Protein AF-A0AAP6BHZ5-F1 (afdb_monomer_lite)

Sequence (59 aa):
MEDNAATIRRARFGKLPERVRYDELVEERPATPQDPARFDYDAEVTRRTLACLALDLGL

Structure (mmCIF, N/CA/C/O backbone):
data_AF-A0AAP6BHZ5-F1
#
_entry.id   AF-A0AAP6BHZ5-F1
#
loop_
_atom_site.group_PDB
_atom_site.id
_atom_site.type_symbol
_atom_site.label_atom_id
_atom_site.label_alt_id
_atom_site.label_comp_id
_atom_site.label_asym_id
_atom_site.label_entity_id
_atom_site.label_seq_id
_atom_site.pdbx_PDB_ins_code
_atom_site.Cartn_x
_atom_site.Cartn_y
_atom_site.Cartn_z
_atom_site.occupancy
_atom_site.B_iso_or_equiv
_atom_site.auth_seq_id
_atom_site.auth_comp_id
_atom_site.auth_asym_id
_atom_site.auth_atom_id
_atom_site.pdbx_PDB_model_num
ATOM 1 N N . MET A 1 1 ? 22.531 14.932 -24.140 1.00 51.75 1 MET A N 1
ATOM 2 C CA . MET A 1 1 ? 23.465 13.913 -23.626 1.00 51.75 1 MET A 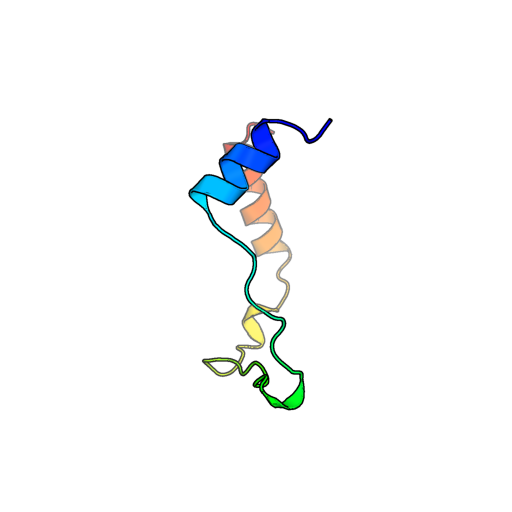CA 1
ATOM 3 C C . MET A 1 1 ? 22.688 13.119 -22.596 1.00 51.75 1 MET A C 1
ATOM 5 O O . MET A 1 1 ? 22.335 13.679 -21.570 1.00 51.75 1 MET A O 1
ATOM 9 N N . GLU A 1 2 ? 22.254 11.914 -22.951 1.00 62.38 2 GLU A N 1
ATOM 10 C CA . GLU A 1 2 ? 21.460 11.067 -22.058 1.00 62.38 2 GLU A CA 1
ATOM 11 C C . GLU A 1 2 ? 22.361 10.590 -20.912 1.00 62.38 2 GLU A C 1
ATOM 13 O O . GLU A 1 2 ? 23.488 10.160 -21.156 1.00 62.38 2 GLU A O 1
ATOM 18 N N . ASP A 1 3 ? 21.908 10.765 -19.670 1.00 71.81 3 ASP A N 1
ATOM 19 C CA . ASP A 1 3 ? 22.682 10.434 -18.474 1.00 71.81 3 ASP A CA 1
ATOM 20 C C . ASP A 1 3 ? 23.064 8.943 -18.500 1.00 71.81 3 ASP A C 1
ATOM 22 O O . ASP A 1 3 ? 22.193 8.072 -18.548 1.00 71.81 3 ASP A O 1
ATOM 26 N N . ASN A 1 4 ? 24.366 8.641 -18.494 1.00 85.31 4 ASN A N 1
ATOM 27 C CA . ASN A 1 4 ? 24.937 7.290 -18.613 1.00 85.31 4 ASN A CA 1
ATOM 28 C C . ASN A 1 4 ? 24.270 6.294 -17.643 1.00 85.31 4 ASN A C 1
ATOM 30 O O . ASN A 1 4 ? 24.001 5.137 -17.976 1.00 85.31 4 ASN A O 1
ATOM 34 N N . ALA A 1 5 ? 23.905 6.773 -16.453 1.00 89.44 5 ALA A N 1
ATOM 35 C CA . ALA A 1 5 ? 23.219 5.969 -15.457 1.00 89.44 5 ALA A CA 1
ATOM 36 C C . ALA A 1 5 ? 21.814 5.517 -15.913 1.00 89.44 5 ALA A C 1
ATOM 38 O O . ALA A 1 5 ? 21.382 4.413 -15.577 1.00 89.44 5 ALA A O 1
ATOM 39 N N . ALA A 1 6 ? 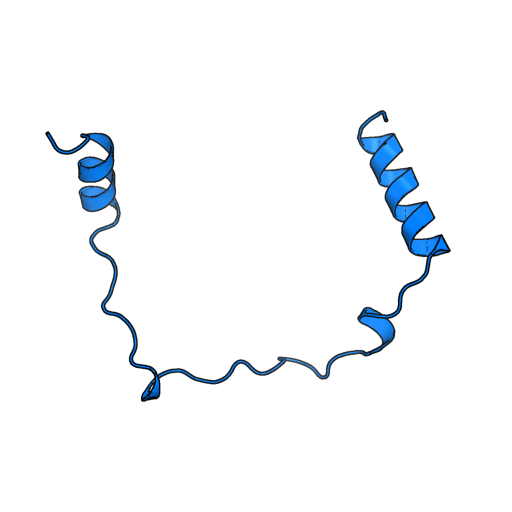21.078 6.331 -16.675 1.00 86.06 6 ALA A N 1
ATOM 40 C CA . ALA A 1 6 ? 19.778 5.956 -17.237 1.00 86.06 6 ALA A CA 1
ATOM 41 C C . ALA A 1 6 ? 19.916 4.855 -18.304 1.00 86.06 6 ALA A C 1
ATOM 43 O O . ALA A 1 6 ? 19.139 3.897 -18.297 1.00 86.06 6 ALA A O 1
ATOM 44 N N . THR A 1 7 ? 20.943 4.933 -19.155 1.00 89.81 7 THR A N 1
ATOM 45 C CA . THR A 1 7 ? 21.247 3.910 -20.172 1.00 89.81 7 THR A CA 1
ATOM 46 C C . THR A 1 7 ? 21.600 2.567 -19.538 1.00 89.81 7 THR A C 1
ATOM 48 O O . THR A 1 7 ? 21.026 1.544 -19.910 1.00 89.81 7 THR A O 1
ATOM 51 N N . ILE A 1 8 ? 22.467 2.564 -18.519 1.00 93.94 8 ILE A N 1
ATOM 52 C CA . ILE A 1 8 ? 22.836 1.346 -17.779 1.00 93.94 8 ILE A CA 1
ATOM 53 C C . ILE A 1 8 ? 21.600 0.698 -17.139 1.00 93.94 8 ILE A C 1
ATOM 55 O O . ILE A 1 8 ? 21.432 -0.521 -17.196 1.00 93.94 8 ILE A O 1
ATOM 59 N N . ARG A 1 9 ? 20.694 1.499 -16.561 1.00 90.19 9 ARG A N 1
ATOM 60 C CA . ARG A 1 9 ? 19.451 0.983 -15.968 1.00 90.19 9 ARG A CA 1
ATOM 61 C C . ARG A 1 9 ? 18.546 0.346 -17.016 1.00 90.19 9 ARG A C 1
ATOM 63 O O . ARG A 1 9 ? 18.078 -0.762 -16.788 1.00 90.19 9 ARG A O 1
ATOM 70 N N . ARG A 1 10 ? 18.330 0.987 -18.168 1.00 91.75 10 ARG A N 1
ATOM 71 C CA . ARG A 1 10 ? 17.509 0.408 -19.249 1.00 91.75 10 ARG A CA 1
ATOM 72 C C . ARG A 1 10 ? 18.120 -0.867 -19.824 1.00 91.75 10 ARG A C 1
ATOM 74 O O . ARG A 1 10 ? 17.382 -1.799 -20.110 1.00 91.75 10 ARG A O 1
ATOM 81 N N . ALA A 1 11 ? 19.445 -0.946 -19.942 1.00 93.62 11 ALA A N 1
ATOM 82 C CA . ALA A 1 11 ? 20.118 -2.176 -20.363 1.00 93.62 11 ALA A CA 1
ATOM 83 C C . ALA A 1 11 ? 19.923 -3.317 -19.348 1.00 93.62 11 ALA A C 1
ATOM 85 O O . ALA A 1 11 ? 19.737 -4.465 -19.738 1.00 93.62 11 ALA A O 1
ATOM 86 N N . ARG A 1 12 ? 19.929 -3.000 -18.046 1.00 95.12 12 ARG A N 1
ATOM 87 C CA . ARG A 1 12 ? 19.738 -3.984 -16.970 1.00 95.12 12 ARG A CA 1
ATOM 88 C C . ARG A 1 12 ? 18.281 -4.417 -16.787 1.00 95.12 12 ARG A C 1
ATOM 90 O O . ARG A 1 12 ? 18.035 -5.586 -16.516 1.00 95.12 12 ARG A O 1
ATOM 97 N N . PHE A 1 13 ? 17.340 -3.478 -16.869 1.00 94.50 13 PHE A N 1
ATOM 98 C CA . PHE A 1 13 ? 15.938 -3.676 -16.475 1.00 94.50 13 PHE A CA 1
ATOM 99 C C . PHE A 1 13 ? 14.952 -3.666 -17.651 1.00 94.50 13 PHE A C 1
ATOM 101 O O . PHE A 1 13 ? 13.779 -3.973 -17.465 1.00 94.50 13 PHE A O 1
ATOM 108 N N . GLY A 1 14 ? 15.404 -3.334 -18.860 1.00 92.94 14 GLY A N 1
ATOM 109 C CA . GLY A 1 14 ? 14.557 -3.250 -20.044 1.00 92.94 14 GLY A CA 1
ATOM 110 C C . GLY A 1 14 ? 13.653 -2.015 -20.057 1.00 92.94 14 GLY A C 1
ATOM 111 O O . GLY A 1 14 ? 13.984 -0.957 -19.513 1.00 92.94 14 GLY A O 1
ATOM 112 N N . LYS A 1 15 ? 12.510 -2.148 -20.735 1.00 91.75 15 LYS A N 1
ATOM 113 C CA . LYS A 1 15 ? 11.477 -1.110 -20.842 1.00 91.75 15 LYS A CA 1
ATOM 114 C C . LYS A 1 15 ? 10.288 -1.437 -19.944 1.00 91.75 15 LYS A C 1
ATOM 116 O O . LYS A 1 15 ? 10.018 -2.604 -19.671 1.00 91.75 15 LYS A O 1
ATOM 121 N N . LEU A 1 16 ? 9.556 -0.402 -19.540 1.00 91.81 16 LEU A N 1
ATOM 122 C CA . LEU A 1 16 ? 8.277 -0.579 -18.862 1.00 91.81 16 LEU A CA 1
ATOM 123 C C . LEU A 1 16 ? 7.295 -1.321 -19.797 1.00 91.81 16 LEU A C 1
ATOM 125 O O . LEU A 1 16 ? 7.277 -1.017 -20.997 1.00 91.81 16 LEU A O 1
ATOM 129 N N . PRO A 1 17 ? 6.495 -2.270 -19.279 1.00 91.56 17 PRO A N 1
ATOM 130 C CA . PRO A 1 17 ? 5.385 -2.851 -20.023 1.00 91.56 17 PRO A CA 1
ATOM 131 C C . PRO A 1 17 ? 4.377 -1.794 -20.478 1.00 91.56 17 PRO A C 1
ATOM 133 O O . PRO A 1 17 ? 4.346 -0.669 -19.972 1.00 91.56 17 PRO A O 1
ATOM 136 N N . GLU A 1 18 ? 3.530 -2.171 -21.430 1.00 94.69 18 GLU A N 1
ATOM 137 C CA . GLU A 1 18 ? 2.411 -1.326 -21.832 1.00 94.69 18 GLU A CA 1
ATOM 138 C C . GLU A 1 18 ? 1.429 -1.137 -20.674 1.00 94.69 18 GLU A C 1
ATOM 140 O O . GLU A 1 18 ? 1.301 -1.973 -19.776 1.00 94.69 18 GLU A O 1
ATOM 145 N N . ARG A 1 19 ? 0.742 0.005 -20.683 1.00 94.75 19 ARG A N 1
ATOM 146 C CA . ARG A 1 19 ? -0.263 0.310 -19.672 1.00 94.75 19 ARG A CA 1
ATOM 147 C C . ARG A 1 19 ? -1.443 -0.646 -19.832 1.00 94.75 19 ARG A C 1
ATOM 149 O O . ARG A 1 19 ? -2.032 -0.705 -20.906 1.00 94.75 19 ARG A O 1
ATOM 156 N N . VAL A 1 20 ? -1.822 -1.316 -18.747 1.00 95.19 20 VAL A N 1
ATOM 157 C CA . VAL A 1 20 ? -3.032 -2.148 -18.709 1.00 95.19 20 VAL A CA 1
ATOM 158 C C . VAL A 1 20 ? -4.257 -1.265 -18.931 1.00 95.19 20 VAL A C 1
ATOM 160 O O . VAL A 1 20 ? -4.363 -0.169 -18.364 1.00 95.19 20 VAL A O 1
ATOM 163 N N . ARG A 1 21 ? -5.168 -1.718 -19.792 1.00 96.31 21 ARG A N 1
ATOM 164 C CA . ARG A 1 21 ? -6.412 -0.999 -20.051 1.00 96.31 21 ARG A CA 1
ATOM 165 C C . ARG A 1 21 ? -7.302 -1.012 -18.814 1.00 96.31 21 ARG A C 1
ATOM 167 O O . ARG A 1 21 ? -7.332 -1.990 -18.081 1.00 96.31 21 ARG A O 1
ATOM 174 N N . TYR A 1 22 ? -8.063 0.061 -18.604 1.00 93.25 22 TYR A N 1
ATOM 175 C CA . TYR A 1 22 ? -8.967 0.154 -17.453 1.00 93.25 22 TYR A CA 1
ATOM 176 C C . TYR A 1 22 ? -9.997 -0.979 -17.416 1.00 93.25 22 TYR A C 1
ATOM 178 O O . TYR A 1 22 ? -10.303 -1.469 -16.338 1.00 93.25 22 TYR A O 1
ATOM 186 N N . ASP A 1 23 ? 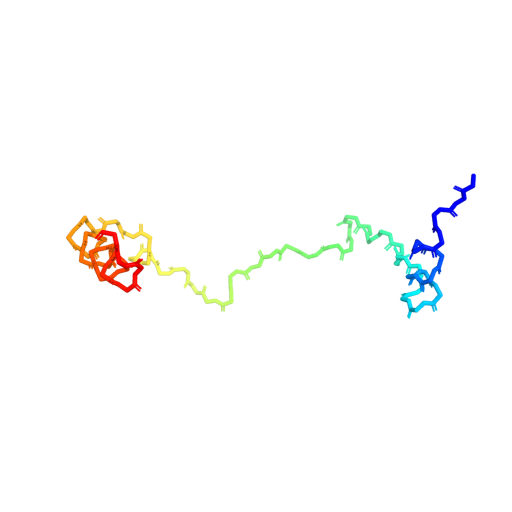-10.484 -1.420 -18.578 1.00 94.88 23 ASP A N 1
ATOM 187 C CA . ASP A 1 23 ? -11.425 -2.536 -18.706 1.00 94.88 23 ASP A CA 1
ATOM 188 C C . ASP A 1 23 ? -10.822 -3.917 -18.386 1.00 94.88 23 ASP A C 1
ATOM 190 O O . ASP A 1 23 ? -11.565 -4.874 -18.187 1.00 94.88 23 ASP A O 1
ATOM 194 N N . GLU A 1 24 ? -9.494 -4.015 -18.287 1.00 95.31 24 GLU A N 1
ATOM 195 C CA . GLU A 1 24 ? -8.767 -5.231 -17.899 1.00 95.31 24 GLU A CA 1
ATOM 196 C C . GLU A 1 24 ? -8.322 -5.212 -16.426 1.00 95.31 24 GLU A C 1
ATOM 198 O O . GLU A 1 24 ? -7.789 -6.203 -15.922 1.00 95.31 24 GLU A O 1
ATOM 203 N N . LEU A 1 25 ? -8.521 -4.094 -15.719 1.00 95.31 25 LEU A N 1
ATOM 204 C CA . LEU A 1 25 ? -8.237 -4.009 -14.290 1.00 95.31 25 LEU A CA 1
ATOM 205 C C . LEU A 1 25 ? -9.340 -4.702 -13.482 1.00 95.31 25 LEU A C 1
ATOM 207 O O . LEU A 1 25 ? -10.512 -4.705 -13.855 1.00 95.31 25 LEU A O 1
ATOM 211 N N . VAL A 1 26 ? -8.956 -5.263 -12.336 1.00 94.56 26 VAL A N 1
ATOM 212 C CA . VAL A 1 26 ? -9.889 -5.794 -11.337 1.00 94.56 26 VAL A CA 1
ATOM 213 C C . VAL A 1 26 ? -9.923 -4.870 -10.129 1.00 94.56 26 VAL A C 1
ATOM 215 O O . VAL A 1 26 ? -8.888 -4.353 -9.709 1.00 94.56 26 VAL A O 1
ATOM 218 N N . GLU A 1 27 ? -11.112 -4.678 -9.564 1.00 93.81 27 GLU A N 1
ATOM 219 C CA . GLU A 1 27 ? -11.274 -3.931 -8.316 1.00 93.81 27 GLU A CA 1
ATOM 220 C C . GLU A 1 27 ? -10.573 -4.657 -7.165 1.00 93.81 27 GLU A C 1
ATOM 222 O O . GLU A 1 27 ? -10.729 -5.874 -6.994 1.00 93.81 27 GLU A O 1
ATOM 227 N N . GLU A 1 28 ? -9.830 -3.905 -6.351 1.00 91.31 28 GLU A N 1
ATOM 228 C CA . GLU A 1 28 ? -9.265 -4.430 -5.113 1.00 91.31 28 GLU A CA 1
ATOM 229 C C . GLU A 1 28 ? -10.402 -4.872 -4.184 1.00 91.31 28 GLU A C 1
ATOM 231 O O . GLU A 1 28 ? -11.401 -4.173 -3.999 1.00 91.31 28 GLU A O 1
ATOM 236 N N . ARG A 1 29 ? -10.254 -6.054 -3.581 1.00 90.50 29 ARG A N 1
ATOM 237 C CA . ARG A 1 29 ? -11.181 -6.555 -2.567 1.00 90.50 29 ARG A CA 1
ATOM 238 C C . ARG A 1 29 ? -10.405 -6.971 -1.329 1.00 90.50 29 ARG A C 1
ATOM 240 O O . ARG A 1 29 ? -9.356 -7.603 -1.463 1.00 90.50 29 ARG A O 1
ATOM 247 N N . PRO A 1 30 ? -10.918 -6.661 -0.129 1.00 88.62 30 PRO A N 1
ATOM 248 C CA . PRO A 1 30 ? -10.247 -7.055 1.091 1.00 88.62 30 PRO A CA 1
ATOM 249 C C . PRO A 1 30 ? -10.203 -8.588 1.167 1.00 88.62 30 PRO A C 1
ATOM 251 O O . PRO A 1 30 ? -11.214 -9.262 0.970 1.00 88.62 30 PRO A O 1
ATOM 254 N N . ALA A 1 31 ? -9.017 -9.139 1.432 1.00 88.25 31 ALA A N 1
ATOM 255 C CA . ALA A 1 31 ? -8.817 -10.587 1.527 1.00 88.25 31 ALA A CA 1
ATOM 256 C C . ALA A 1 31 ? -9.583 -11.208 2.709 1.00 88.25 31 ALA A C 1
ATOM 258 O O . ALA A 1 31 ? -9.967 -12.375 2.673 1.00 88.25 31 ALA A O 1
ATOM 259 N N . THR A 1 32 ? -9.820 -10.413 3.752 1.00 88.50 32 THR A N 1
ATOM 260 C CA . THR A 1 32 ? -10.618 -10.756 4.930 1.00 88.50 32 THR A CA 1
ATOM 261 C C . THR A 1 32 ? -11.605 -9.629 5.215 1.00 88.50 32 THR A C 1
ATOM 263 O O . THR A 1 32 ? -11.316 -8.484 4.860 1.00 88.50 32 THR A O 1
ATOM 266 N N . PRO A 1 33 ? -12.733 -9.892 5.899 1.00 88.19 33 PRO A N 1
ATOM 267 C CA . PRO A 1 33 ? -13.572 -8.821 6.424 1.00 88.19 33 PRO A CA 1
ATOM 268 C C . PRO A 1 33 ? -12.720 -7.807 7.194 1.00 88.19 33 PRO A C 1
ATOM 270 O O . PRO A 1 33 ? -11.816 -8.193 7.940 1.00 88.19 33 PRO A O 1
ATOM 273 N N . GLN A 1 34 ? -12.967 -6.516 6.972 1.00 84.88 34 GLN A N 1
ATOM 274 C CA . GLN A 1 34 ? -12.292 -5.482 7.745 1.00 84.88 34 GLN A CA 1
ATOM 275 C C . GLN A 1 34 ? -12.751 -5.579 9.197 1.00 84.88 34 GLN A C 1
ATOM 277 O O . GLN A 1 34 ? -13.950 -5.580 9.470 1.00 84.88 34 GLN A O 1
ATOM 282 N N . ASP A 1 35 ? -11.792 -5.663 10.113 1.00 85.62 35 ASP A N 1
ATOM 283 C CA . ASP A 1 35 ? -12.058 -5.528 11.537 1.00 85.62 35 ASP A CA 1
ATOM 284 C C . ASP A 1 35 ? -12.191 -4.031 11.867 1.00 85.62 35 ASP A C 1
ATOM 286 O O . ASP A 1 35 ? -11.197 -3.306 11.755 1.00 85.62 35 ASP A O 1
ATOM 290 N N . PRO A 1 36 ? -13.384 -3.536 12.244 1.00 82.38 36 PRO A N 1
ATOM 291 C CA . PRO A 1 36 ? -13.568 -2.131 12.587 1.00 82.38 36 PRO A CA 1
ATOM 292 C C . PRO A 1 36 ? -12.744 -1.716 13.814 1.00 82.38 36 PRO A C 1
ATOM 294 O O . PRO A 1 36 ? -12.308 -0.568 13.872 1.00 82.38 36 PRO A O 1
ATOM 297 N N . ALA A 1 37 ? -12.454 -2.635 14.745 1.00 85.00 37 ALA A N 1
ATOM 298 C CA . ALA A 1 37 ? -11.636 -2.341 15.923 1.00 85.00 37 ALA A CA 1
ATOM 299 C C . ALA A 1 37 ? -10.173 -2.041 15.560 1.00 85.00 37 ALA A C 1
ATOM 301 O O . ALA A 1 37 ? -9.483 -1.337 16.291 1.00 85.00 37 ALA A O 1
ATOM 302 N N . ARG A 1 38 ? -9.698 -2.507 14.394 1.00 80.12 38 ARG A N 1
ATOM 303 C CA . ARG A 1 38 ? -8.350 -2.203 13.885 1.00 80.12 38 ARG A CA 1
ATOM 304 C C . ARG A 1 38 ? -8.127 -0.709 13.639 1.00 80.12 38 ARG A C 1
ATOM 306 O O . ARG A 1 38 ? -6.982 -0.263 13.636 1.00 80.12 38 ARG A O 1
ATOM 313 N N . PHE A 1 39 ? -9.199 0.036 13.384 1.00 81.94 39 PHE A N 1
ATOM 314 C CA . PHE A 1 39 ? -9.154 1.473 13.120 1.00 81.94 39 PHE A CA 1
ATOM 315 C C . PHE A 1 39 ? -9.605 2.306 14.320 1.00 81.94 39 PHE A C 1
ATOM 317 O O . PHE A 1 39 ? -9.677 3.530 14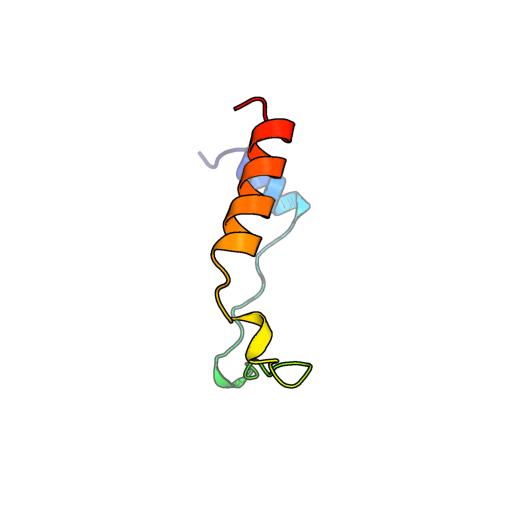.203 1.00 81.94 39 PHE A O 1
ATOM 324 N N . ASP A 1 40 ? -9.917 1.666 15.449 1.00 88.88 40 ASP A N 1
ATOM 325 C CA . ASP A 1 40 ? -10.279 2.387 16.658 1.00 88.88 40 ASP A CA 1
ATOM 326 C C . ASP A 1 40 ? -9.039 3.057 17.254 1.00 88.88 40 ASP A C 1
ATOM 328 O O . ASP A 1 40 ? -7.954 2.470 17.336 1.00 88.88 40 ASP A O 1
ATOM 332 N N . TYR A 1 41 ? -9.187 4.324 17.625 1.00 84.06 41 TYR A N 1
ATOM 333 C CA . TYR A 1 41 ? -8.084 5.107 18.155 1.00 84.06 41 TYR A CA 1
ATOM 334 C C . TYR A 1 41 ? -8.089 5.050 19.679 1.00 84.06 41 TYR A C 1
ATOM 336 O O . TYR A 1 41 ? -8.960 5.620 20.333 1.00 84.06 41 TYR A O 1
ATOM 344 N N . ASP A 1 42 ? -7.048 4.439 20.241 1.00 91.69 42 ASP A N 1
ATOM 345 C CA . ASP A 1 42 ? -6.775 4.465 21.674 1.00 91.69 42 ASP A CA 1
ATOM 346 C C . ASP A 1 42 ? -5.566 5.370 21.964 1.00 91.69 42 ASP A C 1
ATOM 348 O O . ASP A 1 42 ? -4.421 5.095 21.579 1.00 91.69 42 ASP A O 1
ATOM 352 N N . ALA A 1 43 ? -5.834 6.476 22.659 1.00 92.31 43 ALA A N 1
ATOM 353 C CA . ALA A 1 43 ? -4.833 7.473 23.014 1.00 92.31 43 ALA A CA 1
ATOM 354 C C . ALA A 1 43 ? -3.767 6.937 23.985 1.00 92.31 43 ALA A C 1
ATOM 356 O O . ALA A 1 43 ? -2.604 7.327 23.879 1.00 92.31 43 ALA A O 1
ATOM 357 N N . GLU A 1 44 ? -4.120 6.038 24.907 1.00 94.50 44 GLU A N 1
ATOM 358 C CA . GLU A 1 44 ? -3.169 5.467 25.867 1.00 94.50 44 GLU A CA 1
ATOM 359 C C . GLU A 1 44 ? -2.266 4.428 25.203 1.00 94.50 44 GLU A C 1
ATOM 361 O O . GLU A 1 44 ? -1.048 4.442 25.410 1.00 94.50 44 GLU A O 1
ATOM 366 N N . VAL A 1 45 ? -2.828 3.581 24.336 1.00 90.81 45 VAL A N 1
ATOM 367 C CA . VAL A 1 45 ? -2.037 2.643 23.521 1.00 90.81 45 VAL A CA 1
ATOM 368 C C . VAL A 1 45 ? -1.079 3.405 22.606 1.00 90.81 45 VAL A C 1
ATOM 370 O O . VAL A 1 45 ? 0.108 3.065 22.522 1.00 90.81 45 VAL A O 1
ATOM 373 N N . THR A 1 46 ? -1.558 4.475 21.967 1.00 92.62 46 THR A N 1
ATOM 374 C CA . THR A 1 46 ? -0.733 5.329 21.104 1.00 92.62 46 THR A CA 1
ATOM 375 C C . THR A 1 46 ? 0.388 5.991 21.902 1.00 92.62 46 THR A C 1
ATOM 377 O O . THR A 1 46 ? 1.554 5.906 21.513 1.00 92.62 46 THR A O 1
ATOM 380 N N . ARG A 1 47 ? 0.069 6.584 23.061 1.00 94.62 47 ARG A N 1
ATOM 381 C CA . ARG A 1 47 ? 1.055 7.227 23.941 1.00 94.62 47 ARG A CA 1
ATOM 382 C C . ARG A 1 47 ? 2.137 6.253 24.387 1.00 94.62 47 ARG A C 1
ATOM 384 O O . ARG A 1 47 ? 3.315 6.590 24.334 1.00 94.62 47 ARG A O 1
ATOM 391 N N . ARG A 1 48 ? 1.754 5.043 24.799 1.00 96.81 48 ARG A N 1
ATOM 392 C CA . ARG A 1 48 ? 2.699 4.005 25.225 1.00 96.81 48 ARG A CA 1
ATOM 393 C C . ARG A 1 48 ? 3.630 3.589 24.090 1.00 96.81 48 ARG A C 1
ATOM 395 O O . ARG A 1 48 ? 4.837 3.520 24.295 1.00 96.81 48 ARG A O 1
ATOM 402 N N . THR A 1 49 ? 3.076 3.347 22.904 1.00 93.00 49 THR A N 1
ATOM 403 C CA . THR A 1 49 ? 3.856 2.957 21.720 1.00 93.00 49 THR A CA 1
ATOM 404 C C . THR A 1 49 ? 4.862 4.040 21.338 1.00 93.00 49 THR A C 1
ATOM 406 O O . THR A 1 49 ? 6.037 3.747 21.126 1.00 93.00 49 THR A O 1
ATOM 409 N N . LEU A 1 50 ? 4.423 5.301 21.314 1.00 94.25 50 LEU A N 1
ATOM 410 C CA . LEU A 1 50 ? 5.289 6.435 20.995 1.00 94.25 50 LEU A CA 1
ATOM 411 C C . LEU A 1 50 ? 6.362 6.673 22.061 1.00 94.25 50 LEU A C 1
ATOM 413 O O . LEU A 1 50 ? 7.493 6.988 21.709 1.00 94.25 50 LEU A O 1
ATOM 417 N N . ALA A 1 51 ? 6.044 6.486 23.344 1.00 96.88 51 ALA A N 1
ATOM 418 C CA . ALA A 1 51 ? 7.030 6.589 24.416 1.00 96.88 51 ALA A CA 1
ATOM 419 C C . ALA A 1 51 ? 8.136 5.528 24.280 1.00 96.88 51 ALA A C 1
ATOM 421 O O . ALA A 1 51 ? 9.310 5.855 24.423 1.00 96.88 51 ALA A O 1
ATOM 422 N N . CYS A 1 52 ? 7.787 4.277 23.956 1.00 97.25 52 CYS A N 1
ATOM 423 C CA . CYS A 1 52 ? 8.781 3.234 23.681 1.00 97.25 52 CYS A CA 1
ATOM 424 C C . CYS A 1 52 ? 9.655 3.586 22.472 1.00 97.25 52 CYS A C 1
ATOM 426 O O . CYS A 1 52 ? 10.875 3.514 22.563 1.00 97.25 52 CYS A O 1
ATOM 428 N N . LEU A 1 53 ? 9.042 4.043 21.377 1.00 97.56 53 LEU A N 1
ATOM 429 C CA . LEU A 1 53 ? 9.776 4.478 20.189 1.00 97.56 53 LEU A CA 1
ATOM 430 C C . LEU A 1 53 ? 10.740 5.637 20.494 1.00 97.56 53 LEU A C 1
ATOM 432 O O . LEU A 1 53 ? 11.863 5.640 20.002 1.00 97.56 53 LEU A O 1
ATOM 436 N N . ALA A 1 54 ? 10.323 6.612 21.306 1.00 97.69 54 ALA A N 1
ATOM 437 C CA . ALA A 1 54 ? 11.180 7.722 21.717 1.00 97.69 54 ALA A CA 1
ATOM 438 C C . ALA A 1 54 ? 12.407 7.230 22.499 1.00 97.69 54 ALA A C 1
ATOM 440 O O . ALA A 1 54 ? 13.521 7.650 22.198 1.00 97.69 54 ALA A O 1
ATOM 441 N N . LEU A 1 55 ? 12.220 6.280 23.424 1.00 97.69 55 LEU A N 1
ATOM 442 C CA . LEU A 1 55 ? 13.323 5.657 24.161 1.00 97.69 55 LEU A CA 1
ATOM 443 C C . LEU A 1 55 ? 14.301 4.926 23.231 1.00 97.69 55 LEU A C 1
ATOM 445 O O . LEU A 1 55 ? 15.508 5.103 23.374 1.00 97.69 55 LEU A O 1
ATOM 449 N N . ASP A 1 56 ? 13.797 4.160 22.260 1.00 96.81 56 ASP A N 1
ATOM 450 C CA . ASP A 1 56 ? 14.633 3.436 21.290 1.00 96.81 56 ASP A CA 1
ATOM 451 C C . ASP A 1 56 ? 15.444 4.385 20.388 1.00 96.81 56 ASP A C 1
ATOM 453 O O . ASP A 1 56 ? 16.544 4.049 19.946 1.00 96.81 56 ASP A O 1
ATOM 457 N N . LEU A 1 57 ? 14.914 5.584 20.125 1.00 97.75 57 LEU A N 1
ATOM 458 C CA . LEU A 1 57 ? 15.572 6.630 19.337 1.00 97.75 57 LEU A CA 1
ATOM 459 C C . LEU A 1 57 ? 16.440 7.583 20.176 1.00 97.75 57 LEU A C 1
ATOM 461 O O . LEU A 1 57 ? 17.173 8.388 19.601 1.00 97.75 57 LEU A O 1
ATOM 465 N N . GLY A 1 58 ? 16.371 7.502 21.508 1.00 95.25 58 GLY A N 1
ATOM 466 C CA . GLY A 1 58 ? 17.078 8.397 22.426 1.00 95.25 58 GLY A CA 1
ATOM 467 C C . GLY A 1 58 ? 16.553 9.840 22.443 1.00 95.25 58 GLY A C 1
ATOM 468 O O . GLY A 1 58 ? 17.349 10.760 22.636 1.00 95.25 58 GLY A O 1
ATOM 469 N N . LEU A 1 59 ? 15.251 10.033 22.200 1.00 91.69 59 LEU A N 1
ATO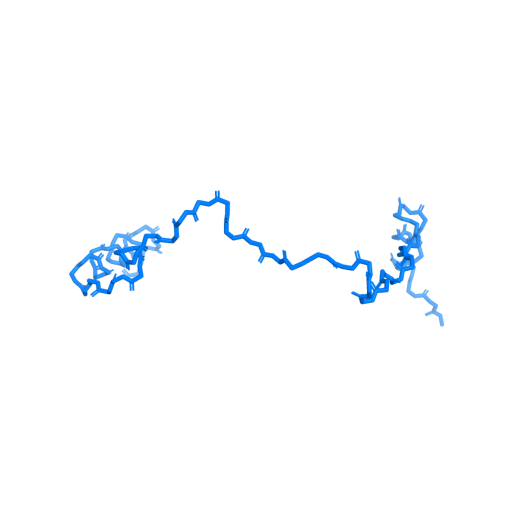M 470 C CA . LEU A 1 59 ? 14.549 11.326 22.249 1.00 91.69 59 LEU A CA 1
ATOM 471 C C . LEU A 1 59 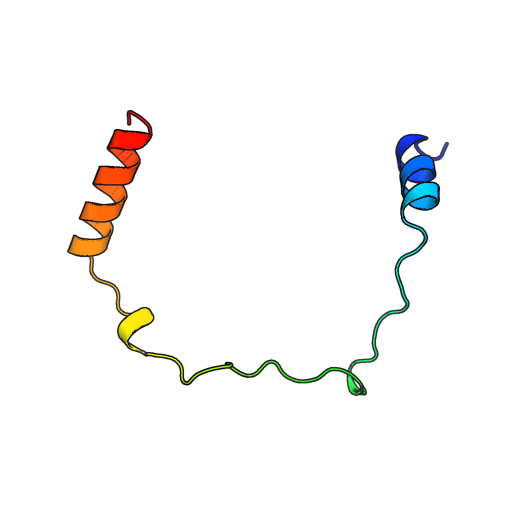? 14.065 11.692 23.659 1.00 91.69 59 LEU A C 1
ATOM 473 O O . LEU A 1 59 ? 13.697 10.772 24.425 1.00 91.69 59 LEU A O 1
#

Organism: NCBI:txid42234

Radius of gyration: 23.05 Å; chains: 1; bounding box: 38×25×50 Å

pLDDT: mean 90.33, std 8.03, range [51.75, 97.75]

Foldseek 3Di:
DPDVVVVVCCVVPPDDDDDDDPVRDDDDDDPDPDDPVVPDDDPVVVVVVVVVVCVVVVD

Secondary structure (DSSP, 8-state):
---HHHHHHHHHH--PPPPPPGGG------SS---GGGG---HHHHHHHHHHHHHHHT-